Protein AF-A0A1G7BHY1-F1 (afdb_monomer)

Organism: Niabella drilacis (strain DSM 25811 / CCM 8410 / CCUG 62505 / LMG 26954 / E90) (NCBI:txid1285928)

pLDDT: mean 76.66, std 13.14, range [46.0, 93.88]

Structure (mmCIF, N/CA/C/O backbone):
data_AF-A0A1G7BHY1-F1
#
_entry.id   AF-A0A1G7BHY1-F1
#
loop_
_atom_site.group_PDB
_atom_site.id
_atom_site.type_symbol
_atom_site.label_atom_id
_atom_site.label_alt_id
_atom_site.label_comp_id
_atom_site.label_asym_id
_atom_site.label_entity_id
_atom_site.label_seq_id
_atom_site.pdbx_PDB_ins_code
_atom_site.Cartn_x
_atom_site.Cartn_y
_atom_site.Cartn_z
_atom_site.occupancy
_atom_site.B_iso_or_equiv
_atom_site.auth_seq_id
_atom_site.auth_comp_id
_atom_site.auth_asym_id
_atom_site.auth_atom_id
_atom_site.pdbx_PDB_model_num
ATOM 1 N N . MET A 1 1 ? -6.484 15.229 10.003 1.00 66.88 1 MET A N 1
ATOM 2 C CA . MET A 1 1 ? -6.303 14.132 9.027 1.00 66.88 1 MET A CA 1
ATOM 3 C C . MET A 1 1 ? -5.573 13.000 9.727 1.00 66.88 1 MET A C 1
ATOM 5 O O . MET A 1 1 ? -4.774 13.298 10.608 1.00 66.88 1 MET A O 1
ATOM 9 N N . LYS A 1 2 ? -5.904 11.736 9.430 1.00 81.38 2 LYS A N 1
ATOM 10 C CA . LYS A 1 2 ? -5.222 10.583 10.037 1.00 81.38 2 LYS A CA 1
ATOM 11 C C . LYS A 1 2 ? -4.019 10.208 9.173 1.00 81.38 2 LYS A C 1
ATOM 13 O O . LYS A 1 2 ? -4.171 10.047 7.963 1.00 81.38 2 LYS A O 1
ATOM 18 N N . ASN A 1 3 ? 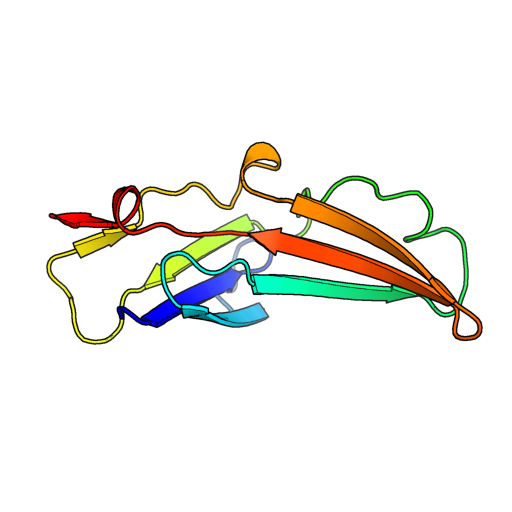-2.856 10.082 9.804 1.00 87.19 3 ASN A N 1
ATOM 19 C CA . ASN A 1 3 ? -1.678 9.503 9.169 1.00 87.19 3 ASN A CA 1
ATOM 20 C C . ASN A 1 3 ? -1.832 7.984 9.150 1.00 87.19 3 ASN A C 1
ATOM 22 O O . ASN A 1 3 ? -2.375 7.399 10.086 1.00 87.19 3 ASN A O 1
ATOM 26 N N . ILE A 1 4 ? -1.353 7.354 8.089 1.00 88.25 4 ILE A N 1
ATOM 27 C CA . ILE A 1 4 ? -1.415 5.912 7.894 1.00 88.25 4 ILE A CA 1
ATOM 28 C C . ILE A 1 4 ? -0.016 5.451 7.528 1.00 88.25 4 ILE A C 1
ATOM 30 O O . ILE A 1 4 ? 0.586 5.956 6.583 1.00 88.25 4 ILE A O 1
ATOM 34 N N . ARG A 1 5 ? 0.511 4.502 8.293 1.00 88.81 5 ARG A N 1
ATOM 35 C CA . ARG A 1 5 ? 1.808 3.891 8.040 1.00 88.81 5 ARG A CA 1
ATOM 36 C C . ARG A 1 5 ? 1.605 2.536 7.377 1.00 88.81 5 ARG A C 1
ATOM 38 O O . ARG A 1 5 ? 0.915 1.680 7.921 1.00 88.81 5 ARG A O 1
ATOM 45 N N . ILE A 1 6 ? 2.214 2.352 6.216 1.00 85.50 6 ILE A N 1
ATOM 46 C CA . ILE A 1 6 ? 2.180 1.125 5.424 1.00 85.50 6 ILE A CA 1
ATOM 47 C C . ILE A 1 6 ? 3.549 0.472 5.546 1.00 85.50 6 ILE A C 1
ATOM 49 O O . ILE A 1 6 ? 4.562 1.121 5.296 1.00 85.50 6 ILE A O 1
ATOM 53 N N . LEU A 1 7 ? 3.579 -0.791 5.956 1.00 85.31 7 LEU A N 1
ATOM 54 C CA . LEU A 1 7 ? 4.782 -1.605 6.092 1.00 85.31 7 LEU A CA 1
ATOM 55 C C . LEU A 1 7 ? 4.719 -2.741 5.072 1.00 85.31 7 LEU A C 1
ATOM 57 O O . LEU A 1 7 ? 3.726 -3.469 5.020 1.00 85.31 7 LEU A O 1
ATOM 61 N N . ILE A 1 8 ? 5.777 -2.898 4.285 1.00 79.81 8 ILE A N 1
ATOM 62 C CA . ILE A 1 8 ? 5.903 -3.932 3.259 1.00 79.81 8 ILE A CA 1
ATOM 63 C C . ILE A 1 8 ? 6.956 -4.949 3.699 1.00 79.81 8 ILE A C 1
ATOM 65 O O . ILE A 1 8 ? 8.052 -4.568 4.116 1.00 79.81 8 ILE A O 1
ATOM 69 N N . PHE A 1 9 ? 6.643 -6.239 3.571 1.00 78.50 9 PHE A N 1
ATOM 70 C CA . PHE A 1 9 ? 7.525 -7.340 3.962 1.00 78.50 9 PHE A CA 1
ATOM 71 C C . PHE A 1 9 ? 7.856 -8.250 2.765 1.00 78.50 9 PHE A C 1
ATOM 73 O O . PHE A 1 9 ? 6.972 -8.616 1.984 1.00 78.50 9 PHE A O 1
ATOM 80 N N . ASP A 1 10 ? 9.132 -8.633 2.637 1.00 67.81 10 ASP A N 1
ATOM 81 C CA . ASP A 1 10 ? 9.607 -9.616 1.646 1.00 67.81 10 ASP A CA 1
ATOM 82 C C . ASP A 1 10 ? 9.265 -11.070 2.061 1.00 67.81 10 ASP A C 1
ATOM 84 O O . ASP A 1 10 ? 9.011 -11.345 3.235 1.00 67.81 10 ASP A O 1
ATOM 88 N N . THR A 1 11 ? 9.299 -11.992 1.083 1.00 64.00 11 THR A N 1
ATOM 89 C CA . THR A 1 11 ? 9.065 -13.462 1.166 1.00 64.00 11 THR A CA 1
ATOM 90 C C . THR A 1 11 ? 9.602 -14.187 2.414 1.00 64.00 11 THR A C 1
ATOM 92 O O . THR A 1 11 ? 10.546 -13.717 3.060 1.00 64.00 11 THR A O 1
ATOM 95 N N . PRO A 1 12 ? 9.015 -15.359 2.759 1.00 53.62 12 PRO A N 1
ATOM 96 C CA . PRO A 1 12 ? 8.694 -15.708 4.134 1.00 53.62 12 PRO A CA 1
ATOM 97 C C . PRO A 1 12 ? 9.952 -16.087 4.912 1.00 53.62 12 PRO A C 1
ATOM 99 O O . PRO A 1 12 ? 10.976 -16.417 4.329 1.00 53.62 12 PRO A O 1
ATOM 102 N N . TYR A 1 13 ? 9.859 -16.072 6.240 1.00 47.91 13 TYR A N 1
ATOM 103 C CA . TYR A 1 13 ? 10.874 -16.476 7.234 1.00 47.91 13 TYR A CA 1
ATOM 104 C C . TYR A 1 13 ? 11.725 -15.383 7.878 1.00 47.91 13 TYR A C 1
ATOM 106 O O . TYR A 1 13 ? 12.406 -15.693 8.853 1.00 47.91 13 TYR A O 1
ATOM 114 N N . SER A 1 14 ? 11.672 -14.120 7.445 1.00 56.91 14 SER A N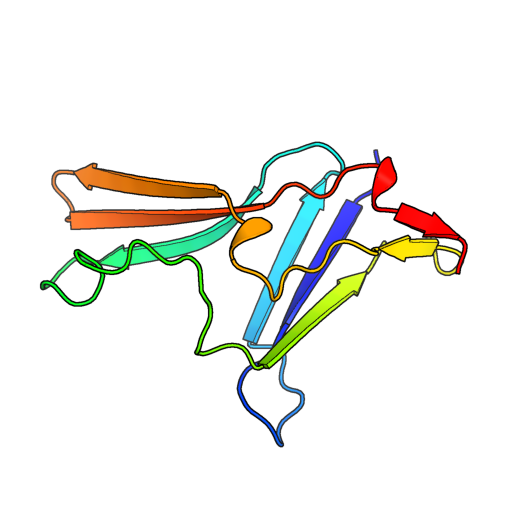 1
ATOM 115 C CA . SER A 1 14 ? 12.449 -13.079 8.142 1.00 56.91 14 SER A CA 1
ATOM 116 C C . SER A 1 14 ? 11.619 -12.099 8.970 1.00 56.91 14 SER A C 1
ATOM 118 O O . SER A 1 14 ? 12.153 -11.544 9.929 1.00 56.91 14 SER A O 1
ATOM 120 N N . GLY A 1 15 ? 10.345 -11.867 8.617 1.00 61.31 15 GLY A N 1
ATOM 121 C CA . GLY A 1 15 ? 9.544 -10.793 9.222 1.00 61.31 15 GLY A CA 1
ATOM 122 C C . GLY A 1 15 ? 10.199 -9.412 9.085 1.00 61.31 15 GLY A C 1
ATOM 123 O O . GLY A 1 15 ? 9.872 -8.497 9.837 1.00 61.31 15 GLY A O 1
ATOM 124 N N . LYS A 1 16 ? 11.170 -9.267 8.171 1.00 69.12 16 LYS A N 1
ATOM 125 C CA . LYS A 1 16 ? 11.916 -8.028 7.983 1.00 69.12 16 LYS A CA 1
ATOM 126 C C . LYS A 1 16 ? 11.090 -7.078 7.137 1.00 69.12 16 LYS A C 1
ATOM 128 O O . LYS A 1 16 ? 10.709 -7.407 6.015 1.00 69.12 16 LYS A O 1
ATOM 133 N N . GLU A 1 17 ? 10.841 -5.903 7.700 1.00 78.19 17 GLU A N 1
ATOM 134 C CA . GLU A 1 17 ? 10.352 -4.746 6.962 1.00 78.19 17 GLU A CA 1
ATOM 135 C C . GLU A 1 17 ? 11.337 -4.460 5.823 1.00 78.19 17 GLU A C 1
ATOM 137 O O . GLU A 1 17 ? 12.528 -4.241 6.062 1.00 78.19 17 GLU A O 1
ATOM 142 N N . ARG A 1 18 ? 10.844 -4.516 4.587 1.00 76.06 18 ARG A N 1
ATOM 143 C CA . ARG A 1 18 ? 11.592 -4.115 3.396 1.00 76.06 18 ARG A CA 1
ATOM 144 C C . ARG A 1 18 ? 11.542 -2.599 3.260 1.00 76.06 18 ARG A C 1
ATOM 146 O O . ARG A 1 18 ? 12.573 -1.946 3.132 1.00 76.06 18 ARG A O 1
ATOM 153 N N . GLU A 1 19 ? 10.326 -2.063 3.289 1.00 80.38 19 GLU A N 1
ATOM 154 C CA . GLU A 1 19 ? 10.014 -0.663 3.027 1.00 80.38 19 GLU A CA 1
ATOM 155 C C . GLU A 1 19 ? 8.850 -0.220 3.927 1.00 80.38 19 GLU A C 1
ATOM 157 O O . GLU A 1 19 ? 7.954 -1.011 4.244 1.00 80.38 19 GLU A O 1
ATOM 162 N N . SER A 1 20 ? 8.840 1.055 4.321 1.00 83.69 20 SER A N 1
ATOM 163 C CA . SER A 1 20 ? 7.677 1.669 4.954 1.00 83.69 20 SER A CA 1
ATOM 164 C C . SER A 1 20 ? 7.384 3.066 4.431 1.00 83.69 20 SER A C 1
ATOM 166 O O . SER A 1 20 ? 8.280 3.831 4.079 1.00 83.69 20 SER A O 1
ATOM 168 N N . TYR A 1 21 ? 6.094 3.387 4.398 1.00 85.00 21 TYR A N 1
ATOM 169 C CA . TYR A 1 21 ? 5.556 4.622 3.840 1.00 85.00 21 TYR A CA 1
ATOM 170 C C . TYR A 1 21 ? 4.573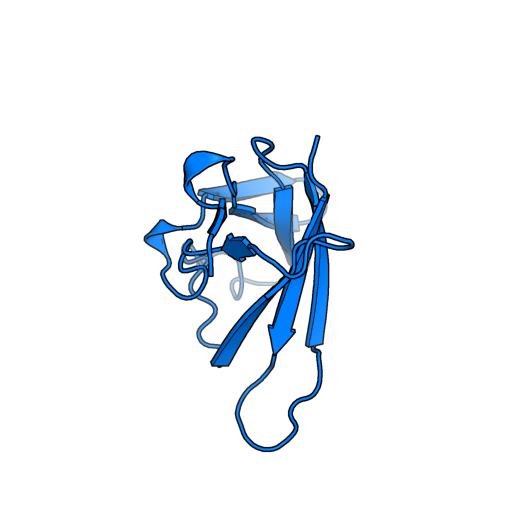 5.239 4.820 1.00 85.00 21 TYR A C 1
ATOM 172 O O . TYR A 1 21 ? 3.799 4.526 5.458 1.00 85.00 21 TYR A O 1
ATOM 180 N N . THR A 1 22 ? 4.578 6.564 4.919 1.00 87.00 22 THR A N 1
ATOM 181 C CA . THR A 1 22 ? 3.557 7.310 5.657 1.00 87.00 22 THR A CA 1
ATOM 182 C C . THR A 1 22 ? 2.737 8.097 4.657 1.00 87.00 22 THR A C 1
ATOM 184 O O . THR A 1 22 ? 3.290 8.882 3.889 1.00 87.00 22 THR A O 1
ATOM 187 N N . ILE A 1 23 ? 1.428 7.878 4.673 1.00 87.75 23 ILE A N 1
ATOM 188 C CA . ILE A 1 23 ? 0.476 8.531 3.781 1.00 87.75 23 ILE A CA 1
ATOM 189 C C . ILE A 1 23 ? -0.619 9.201 4.607 1.00 87.75 23 ILE A C 1
ATOM 191 O O . ILE A 1 23 ? -0.915 8.785 5.729 1.00 87.75 23 ILE A O 1
ATOM 195 N N . GLU A 1 24 ? -1.242 10.231 4.052 1.00 88.25 24 GLU A N 1
ATOM 196 C CA . GLU A 1 24 ? -2.421 10.844 4.653 1.00 88.25 24 GLU A CA 1
ATOM 197 C C . GLU A 1 24 ? -3.690 10.185 4.114 1.00 88.25 24 GLU A C 1
ATOM 199 O O . GLU A 1 24 ? -3.814 9.936 2.913 1.00 88.25 24 GLU A O 1
ATOM 204 N N . ALA A 1 25 ? -4.667 9.940 4.989 1.00 85.75 25 ALA A N 1
ATOM 205 C CA . ALA A 1 25 ? -5.961 9.428 4.557 1.00 85.75 25 ALA A CA 1
ATOM 206 C C . ALA A 1 25 ? -6.599 10.341 3.491 1.00 85.75 25 ALA A C 1
ATOM 208 O O . ALA A 1 25 ? -6.629 11.567 3.643 1.00 85.75 25 ALA A O 1
ATOM 209 N N . ASN A 1 26 ? -7.202 9.726 2.471 1.00 88.75 26 ASN A N 1
ATOM 210 C CA . ASN A 1 26 ? -7.843 10.357 1.308 1.00 88.75 26 ASN A CA 1
ATOM 211 C C . ASN A 1 26 ? -6.889 11.063 0.330 1.00 88.75 26 ASN A C 1
ATOM 213 O O . ASN A 1 26 ? -7.365 11.765 -0.559 1.00 88.75 26 ASN A O 1
ATOM 217 N N . HIS A 1 27 ? -5.577 10.857 0.455 1.00 86.56 27 HIS A N 1
ATOM 218 C CA . HIS A 1 27 ? -4.604 11.304 -0.536 1.00 86.56 27 HIS A CA 1
ATOM 219 C C . HIS A 1 27 ? -3.993 10.108 -1.258 1.00 86.56 27 HIS A C 1
ATOM 221 O O . HIS A 1 27 ? -3.709 9.074 -0.652 1.00 86.56 27 HIS A O 1
ATOM 227 N N . GLU A 1 28 ? -3.794 10.264 -2.565 1.00 83.81 28 GLU A N 1
ATOM 228 C CA . GLU A 1 28 ? -3.021 9.308 -3.345 1.00 83.81 28 GLU A CA 1
ATOM 229 C C . GLU A 1 28 ? -1.538 9.483 -3.005 1.00 83.81 28 GLU A C 1
ATOM 231 O O . GLU A 1 28 ? -1.018 10.601 -2.991 1.00 83.81 28 GLU A O 1
ATOM 236 N N . ALA A 1 29 ? -0.853 8.377 -2.729 1.00 83.12 29 ALA A N 1
ATOM 237 C CA . ALA A 1 29 ? 0.565 8.382 -2.411 1.00 83.12 29 ALA A CA 1
ATOM 238 C C . ALA A 1 29 ? 1.312 7.346 -3.245 1.00 83.12 29 ALA A C 1
ATOM 240 O O . ALA A 1 29 ? 0.811 6.248 -3.490 1.00 83.12 29 ALA A O 1
ATOM 241 N N . ILE A 1 30 ? 2.533 7.693 -3.653 1.00 80.75 30 ILE A N 1
ATOM 242 C CA . ILE A 1 30 ? 3.451 6.770 -4.321 1.00 80.75 30 ILE A CA 1
ATOM 243 C C . ILE A 1 30 ? 4.037 5.840 -3.263 1.00 80.75 30 ILE A C 1
ATOM 245 O O . ILE A 1 30 ? 4.754 6.291 -2.370 1.00 80.75 30 ILE A O 1
ATOM 249 N N . ILE A 1 31 ? 3.728 4.549 -3.370 1.00 74.94 31 ILE A N 1
ATOM 250 C CA . ILE A 1 31 ? 4.237 3.521 -2.453 1.00 74.94 31 ILE A CA 1
ATOM 251 C C . ILE A 1 31 ? 5.324 2.699 -3.141 1.00 74.94 31 ILE A C 1
ATOM 253 O O . ILE A 1 31 ? 6.237 2.238 -2.483 1.00 74.94 31 ILE A O 1
ATOM 257 N N . VAL A 1 32 ? 5.311 2.559 -4.468 1.00 72.88 32 VAL A N 1
ATOM 258 C CA . VAL A 1 32 ? 6.456 1.992 -5.196 1.00 72.88 32 VAL A CA 1
ATOM 259 C C . VAL A 1 32 ? 6.846 2.931 -6.325 1.00 72.88 32 VAL A C 1
ATOM 261 O O . VAL A 1 32 ? 6.010 3.301 -7.147 1.00 72.88 32 VAL A O 1
ATOM 264 N N . ASN A 1 33 ? 8.125 3.303 -6.359 1.00 71.38 33 ASN A N 1
ATOM 265 C CA . ASN A 1 33 ? 8.729 4.069 -7.441 1.00 71.38 33 ASN A CA 1
ATOM 266 C C . ASN A 1 33 ? 9.951 3.312 -7.965 1.00 71.38 33 ASN A C 1
ATOM 268 O O . ASN A 1 33 ? 10.916 3.082 -7.233 1.00 71.38 33 ASN A O 1
ATOM 272 N N . LEU A 1 34 ? 9.892 2.907 -9.229 1.00 66.62 34 LEU A N 1
ATOM 273 C CA . LEU A 1 34 ? 10.966 2.209 -9.914 1.00 66.62 34 LEU A CA 1
ATOM 274 C C . LEU A 1 34 ? 11.408 3.046 -11.114 1.00 66.62 34 LEU A C 1
ATOM 276 O O . LEU A 1 34 ? 10.741 3.071 -12.147 1.00 66.62 34 LEU A O 1
ATOM 280 N N . THR A 1 35 ? 12.574 3.677 -11.001 1.00 62.47 35 THR A N 1
ATOM 281 C CA . THR A 1 35 ? 13.254 4.291 -12.147 1.00 62.47 35 THR A CA 1
ATOM 282 C C . THR A 1 35 ? 14.169 3.258 -12.797 1.00 62.47 35 THR A C 1
ATOM 284 O O . THR A 1 35 ? 15.178 2.846 -12.218 1.00 62.47 35 THR A O 1
ATOM 287 N N . SER A 1 36 ? 13.861 2.853 -14.029 1.00 60.09 36 SER A N 1
ATOM 288 C CA . SER A 1 36 ? 14.763 2.023 -14.829 1.00 60.09 36 SER A CA 1
ATO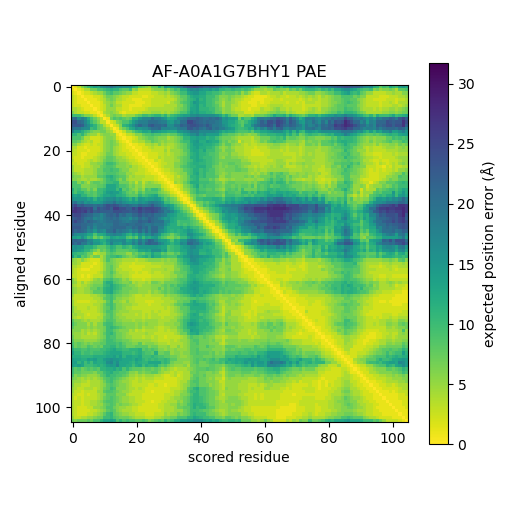M 289 C C . SER A 1 36 ? 15.577 2.880 -15.789 1.00 60.09 36 SER A C 1
ATOM 291 O O . SER A 1 36 ? 15.031 3.528 -16.682 1.00 60.09 36 SER A O 1
ATOM 293 N N . ARG A 1 37 ? 16.904 2.852 -15.617 1.00 58.09 37 ARG A N 1
ATOM 294 C CA . ARG A 1 37 ? 17.869 3.547 -16.489 1.00 58.09 37 ARG A CA 1
ATOM 295 C C . ARG A 1 37 ? 18.415 2.667 -17.619 1.00 58.09 37 ARG A C 1
ATOM 297 O O . ARG A 1 37 ? 19.021 3.179 -18.552 1.00 58.09 37 ARG A O 1
ATOM 304 N N . SER A 1 38 ? 18.231 1.348 -17.540 1.00 46.00 38 SER A N 1
ATOM 305 C CA . SER A 1 38 ? 18.842 0.386 -18.461 1.00 46.00 38 SER A CA 1
ATOM 306 C C . SER A 1 38 ? 17.986 -0.875 -18.638 1.00 46.00 38 SER A C 1
ATOM 308 O O . SER A 1 38 ? 17.998 -1.787 -17.815 1.00 46.00 38 SER A O 1
ATOM 310 N N . GLY A 1 39 ? 17.291 -0.954 -19.776 1.00 47.34 39 GLY A N 1
ATOM 311 C CA . GLY A 1 39 ? 16.743 -2.200 -20.322 1.00 47.34 39 GLY A CA 1
ATOM 312 C C . GLY A 1 39 ? 15.269 -2.519 -20.002 1.00 47.34 39 GLY A C 1
ATOM 313 O O . GLY A 1 39 ? 14.658 -1.927 -19.116 1.00 47.34 39 GLY A O 1
ATOM 314 N N . PRO A 1 40 ? 14.679 -3.485 -20.736 1.00 48.38 40 PRO A N 1
ATOM 315 C CA . PRO A 1 40 ? 13.232 -3.726 -20.815 1.00 48.38 40 PRO A CA 1
ATOM 316 C C . PRO A 1 40 ? 12.588 -4.304 -19.545 1.00 48.38 40 PRO A C 1
ATOM 318 O O . PRO A 1 40 ? 11.377 -4.500 -19.528 1.00 48.38 40 PRO A O 1
ATOM 321 N N . MET A 1 41 ? 13.355 -4.559 -18.479 1.00 50.06 41 MET A N 1
ATOM 322 C CA . MET A 1 41 ? 12.889 -5.318 -17.311 1.00 50.06 41 MET A CA 1
ATOM 323 C C . MET A 1 41 ? 11.740 -4.642 -16.543 1.00 50.06 41 MET A C 1
ATOM 325 O O . MET A 1 41 ? 10.936 -5.336 -15.932 1.00 50.06 41 MET A O 1
ATOM 329 N N . TYR A 1 42 ? 11.646 -3.310 -16.608 1.00 50.25 42 TYR A N 1
ATOM 330 C CA . TYR A 1 42 ? 10.538 -2.525 -16.039 1.00 50.25 42 TYR A CA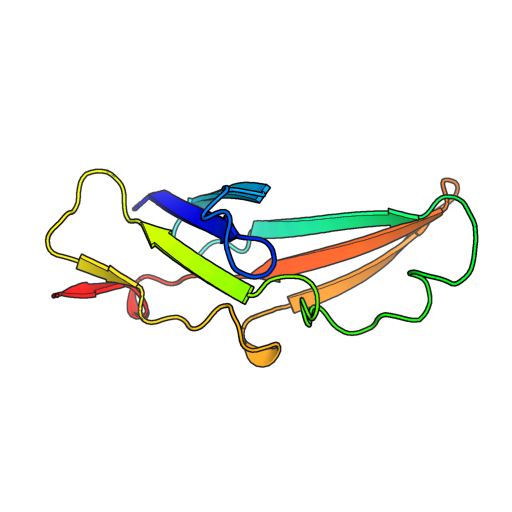 1
ATOM 331 C C . TYR A 1 42 ? 9.698 -1.822 -17.117 1.00 50.25 42 TYR A C 1
ATOM 333 O O . TYR A 1 42 ? 8.662 -1.232 -16.829 1.00 50.25 42 TYR A O 1
ATOM 341 N N . ALA A 1 43 ? 10.119 -1.895 -18.384 1.00 47.41 43 ALA A N 1
ATOM 342 C CA . ALA A 1 43 ? 9.384 -1.312 -19.501 1.00 47.41 43 ALA A CA 1
ATOM 343 C C . ALA A 1 43 ? 8.111 -2.109 -19.833 1.00 47.41 43 ALA A C 1
ATOM 345 O O . ALA A 1 43 ? 7.191 -1.542 -20.423 1.00 47.41 43 ALA A O 1
ATOM 346 N N . SER A 1 44 ? 8.059 -3.391 -19.463 1.00 50.91 44 SER A N 1
ATOM 347 C CA . SER A 1 44 ? 6.932 -4.298 -19.704 1.00 50.91 44 SER A CA 1
ATOM 348 C C . SER A 1 44 ? 6.062 -4.583 -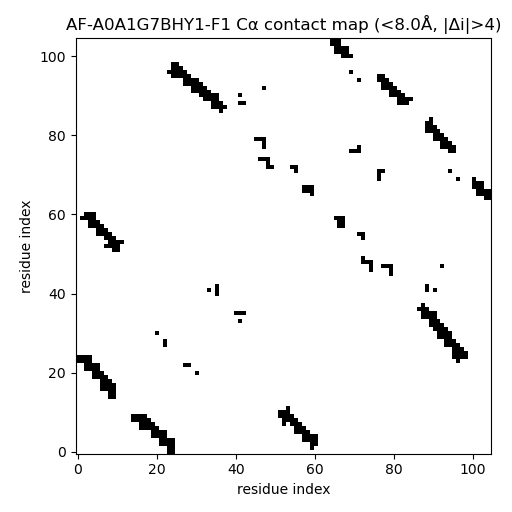18.473 1.00 50.91 44 SER A C 1
ATOM 350 O O . SER A 1 44 ? 5.040 -5.247 -18.619 1.00 50.91 44 SER A O 1
ATOM 352 N N . SER A 1 45 ? 6.428 -4.120 -17.269 1.00 55.53 45 SER A N 1
ATOM 353 C CA . SER A 1 45 ? 5.619 -4.374 -16.071 1.00 55.53 45 SER A CA 1
ATOM 354 C C . SER A 1 45 ? 4.514 -3.325 -15.945 1.00 55.53 45 SER A C 1
ATOM 356 O O . SER A 1 45 ? 4.727 -2.262 -15.372 1.00 55.53 45 SER A O 1
ATOM 358 N N . GLU A 1 46 ? 3.332 -3.626 -16.478 1.00 56.50 46 GLU A N 1
ATOM 359 C CA . GLU A 1 46 ? 2.096 -2.855 -16.226 1.00 56.50 46 GLU A CA 1
ATOM 360 C C . GLU A 1 46 ? 1.508 -3.139 -14.838 1.00 56.50 46 GLU A C 1
ATOM 362 O O . GLU A 1 46 ? 0.604 -2.460 -14.362 1.00 56.50 46 GLU A O 1
ATOM 367 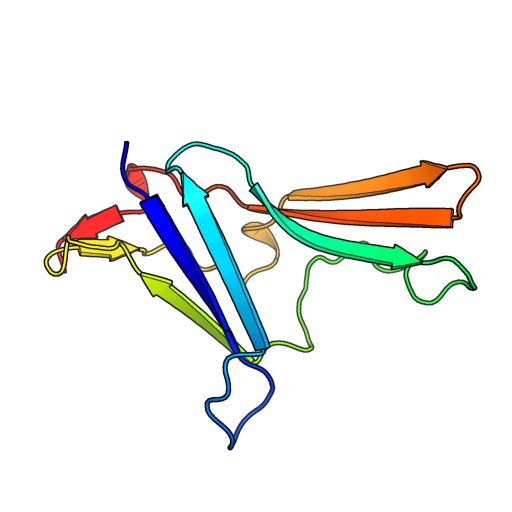N N . ASN A 1 47 ? 2.041 -4.160 -14.175 1.00 59.62 47 ASN A N 1
ATOM 368 C CA . ASN A 1 47 ? 1.506 -4.649 -12.931 1.00 59.62 47 ASN A CA 1
ATOM 369 C C . ASN A 1 47 ? 2.260 -4.045 -11.753 1.00 59.62 47 ASN A C 1
ATOM 371 O O . ASN A 1 47 ? 3.399 -4.411 -11.470 1.00 59.62 47 ASN A O 1
ATOM 375 N N . CYS A 1 48 ? 1.525 -3.257 -10.972 1.00 67.00 48 CYS A N 1
ATOM 376 C CA . CYS A 1 48 ? 1.802 -3.031 -9.558 1.00 67.00 48 CYS A CA 1
ATOM 377 C C . CYS A 1 48 ? 1.689 -4.316 -8.726 1.00 67.00 48 CYS A C 1
ATOM 379 O O . CYS A 1 48 ? 1.750 -4.245 -7.509 1.00 67.00 48 CYS A O 1
ATOM 381 N N . VAL A 1 49 ? 1.518 -5.489 -9.359 1.00 57.19 49 VAL A N 1
ATOM 382 C CA . VAL A 1 49 ? 1.521 -6.794 -8.701 1.00 57.19 49 VAL A CA 1
ATOM 383 C C . VAL A 1 49 ? 2.923 -7.081 -8.198 1.00 57.19 49 VAL A C 1
ATOM 385 O O . VAL A 1 49 ? 3.826 -7.538 -8.907 1.00 57.19 49 VAL A O 1
ATOM 388 N N . LEU A 1 50 ? 3.038 -6.835 -6.908 1.00 59.50 50 LEU A N 1
ATOM 389 C CA . LEU A 1 50 ? 4.148 -7.102 -6.028 1.00 59.50 50 LEU A CA 1
ATOM 390 C C . LEU A 1 50 ? 4.301 -8.613 -5.828 1.00 59.50 50 LEU A C 1
ATOM 392 O O . LEU A 1 50 ? 4.319 -9.080 -4.704 1.00 59.50 50 LEU A O 1
ATOM 396 N N . SER A 1 51 ? 4.479 -9.401 -6.893 1.00 55.47 51 SER A N 1
ATOM 397 C CA . SER A 1 51 ? 4.846 -10.832 -6.789 1.00 55.47 51 SER A CA 1
ATOM 398 C C . SER A 1 51 ? 6.128 -11.079 -5.967 1.00 55.47 51 SER A C 1
ATOM 400 O O . SER A 1 51 ? 6.505 -12.219 -5.717 1.00 55.47 51 SER A O 1
ATOM 402 N N . LYS A 1 52 ? 6.806 -9.999 -5.558 1.00 57.03 52 LYS A N 1
ATOM 403 C CA . LYS A 1 52 ? 7.960 -9.959 -4.663 1.00 57.03 52 LYS A CA 1
ATOM 404 C C . LYS A 1 52 ? 7.605 -9.719 -3.184 1.00 57.03 52 LYS A C 1
ATOM 406 O O . LYS A 1 52 ? 8.471 -9.957 -2.351 1.00 57.03 52 LYS A O 1
ATOM 411 N N . TYR A 1 53 ? 6.406 -9.229 -2.855 1.00 66.81 53 TYR A N 1
ATOM 412 C CA . TYR A 1 53 ? 5.977 -8.923 -1.483 1.00 66.81 53 TYR A CA 1
ATOM 413 C C . TYR A 1 53 ? 4.960 -9.964 -1.021 1.00 66.81 53 TYR A C 1
ATOM 415 O O . TYR A 1 53 ? 4.056 -10.327 -1.767 1.00 66.81 53 TYR A O 1
ATOM 423 N N . ASP A 1 54 ? 5.115 -10.439 0.210 1.00 67.44 54 ASP A N 1
ATOM 424 C CA . ASP A 1 54 ? 4.310 -11.544 0.750 1.00 67.44 54 ASP A CA 1
ATOM 425 C C . ASP A 1 54 ? 3.180 -11.025 1.651 1.00 67.44 54 ASP A C 1
ATOM 427 O O . ASP A 1 54 ? 2.093 -11.593 1.719 1.00 67.44 54 ASP A O 1
ATOM 431 N N . SER A 1 55 ? 3.416 -9.899 2.337 1.00 75.50 55 SER A N 1
ATOM 432 C CA . SER A 1 55 ? 2.406 -9.260 3.180 1.00 75.50 55 SER A CA 1
ATOM 433 C C . SER A 1 55 ? 2.589 -7.747 3.277 1.00 75.50 55 SER A C 1
ATOM 435 O O . SER A 1 55 ? 3.695 -7.212 3.149 1.00 75.50 55 SER A O 1
ATOM 437 N N . VAL A 1 56 ? 1.473 -7.062 3.528 1.00 80.25 56 VAL A N 1
ATOM 438 C CA . VAL A 1 56 ? 1.413 -5.628 3.811 1.00 80.25 56 VAL A CA 1
ATOM 439 C C . VAL A 1 56 ? 0.718 -5.444 5.155 1.00 80.25 56 VAL A C 1
ATOM 441 O O . VAL A 1 56 ? -0.361 -5.991 5.376 1.00 80.25 56 VAL A O 1
ATOM 444 N N . SER A 1 57 ? 1.327 -4.674 6.056 1.00 85.06 57 SER A N 1
ATOM 445 C CA . SER A 1 57 ? 0.701 -4.257 7.313 1.00 85.06 57 SER A CA 1
ATOM 446 C C . SER A 1 57 ? 0.384 -2.770 7.262 1.00 85.06 57 SER A C 1
ATOM 448 O O . SER A 1 57 ? 1.190 -1.974 6.784 1.00 85.06 57 SER A O 1
ATOM 450 N N . ILE A 1 58 ? -0.794 -2.390 7.749 1.00 87.06 58 ILE A N 1
ATOM 451 C CA . ILE A 1 58 ? -1.270 -1.008 7.729 1.00 87.06 58 ILE A CA 1
ATOM 452 C C . ILE A 1 58 ? -1.620 -0.593 9.155 1.00 87.06 58 ILE A C 1
ATOM 454 O O . ILE A 1 58 ? -2.416 -1.244 9.829 1.00 87.06 58 ILE A O 1
ATOM 458 N N . ILE A 1 59 ? -1.019 0.503 9.608 1.00 87.94 59 ILE A N 1
ATOM 459 C CA . ILE A 1 59 ? -1.104 1.006 10.979 1.00 87.94 59 ILE A CA 1
ATOM 460 C C . ILE A 1 59 ? -1.620 2.444 10.941 1.00 87.94 59 ILE A C 1
ATOM 462 O O . ILE A 1 59 ? -1.167 3.242 10.123 1.00 87.94 59 ILE A O 1
ATOM 466 N N . VAL A 1 60 ? -2.523 2.799 11.854 1.00 88.50 60 VAL A N 1
ATOM 467 C CA . VAL A 1 60 ? -2.940 4.189 12.096 1.00 88.50 60 VAL A CA 1
ATOM 468 C C . VAL A 1 60 ? -2.255 4.664 13.384 1.00 88.50 60 VAL A C 1
ATOM 470 O O . VAL A 1 60 ? -2.663 4.256 14.469 1.00 88.50 60 VAL A O 1
ATOM 473 N N . PRO A 1 61 ? -1.174 5.464 13.314 1.00 87.56 61 PRO A N 1
ATOM 474 C CA . PRO A 1 61 ? -0.427 5.847 14.507 1.00 87.56 61 PRO A CA 1
ATOM 475 C C . PRO A 1 61 ? -1.290 6.644 15.490 1.00 87.56 61 PRO A C 1
ATOM 477 O O . PRO A 1 61 ? -1.920 7.630 15.109 1.00 87.56 61 PRO A O 1
ATOM 480 N N . GLY A 1 62 ? -1.267 6.239 16.761 1.00 87.25 62 GLY A N 1
ATOM 481 C CA . GLY A 1 62 ? -2.003 6.907 17.838 1.00 87.25 62 GLY A CA 1
ATOM 482 C C . GLY A 1 62 ? -3.491 6.556 17.916 1.00 87.25 62 GLY A C 1
ATOM 483 O O . GLY A 1 62 ? -4.204 7.200 18.680 1.00 87.25 62 GLY A O 1
ATOM 484 N N . ASP A 1 63 ? -3.957 5.567 17.150 1.00 87.25 63 ASP A N 1
ATOM 485 C CA . ASP A 1 63 ? -5.343 5.097 17.173 1.00 87.25 63 ASP A CA 1
ATOM 486 C C . ASP A 1 63 ? -5.373 3.561 17.117 1.00 87.25 63 ASP A C 1
ATOM 488 O O . ASP A 1 63 ? -5.458 2.943 16.054 1.00 87.25 63 ASP A O 1
ATOM 492 N N . ASP A 1 64 ? -5.240 2.939 18.291 1.00 87.31 64 ASP A N 1
ATOM 493 C CA . ASP A 1 64 ? -5.195 1.482 18.434 1.00 87.31 64 ASP A CA 1
ATOM 494 C C . ASP A 1 64 ? -6.587 0.829 18.373 1.00 87.31 64 ASP A C 1
ATOM 496 O O . ASP A 1 64 ? -6.670 -0.400 18.336 1.00 87.31 64 ASP A O 1
ATOM 500 N N . ASP A 1 65 ? -7.670 1.608 18.313 1.00 91.62 65 ASP A N 1
ATOM 501 C CA . ASP A 1 65 ? -9.054 1.111 18.265 1.00 91.62 65 ASP A CA 1
ATOM 502 C C . ASP A 1 65 ? -9.569 0.917 16.830 1.00 91.62 65 ASP A C 1
ATOM 504 O O . ASP A 1 65 ? -10.678 0.420 16.614 1.00 91.62 65 ASP A O 1
ATOM 508 N N . VAL A 1 66 ? -8.759 1.272 15.829 1.00 91.00 66 VAL A N 1
ATOM 509 C CA . VAL A 1 66 ? -9.107 1.144 14.411 1.00 91.00 66 VAL A CA 1
ATOM 510 C C . VAL A 1 66 ? -8.192 0.181 13.663 1.00 91.00 66 VAL A C 1
ATOM 512 O O . VAL A 1 66 ? -7.053 -0.088 14.044 1.00 91.00 66 VAL A O 1
ATOM 515 N N . ARG A 1 67 ? -8.693 -0.337 12.545 1.00 91.25 67 ARG A N 1
ATOM 516 C CA . ARG A 1 67 ? -7.938 -1.113 11.561 1.00 91.25 67 ARG A CA 1
ATOM 517 C C . ARG A 1 67 ? -8.249 -0.622 10.156 1.00 91.25 67 ARG A C 1
ATOM 519 O O . ARG A 1 67 ? -9.327 -0.088 9.903 1.00 91.25 67 ARG A O 1
ATOM 526 N N . VAL A 1 68 ? -7.316 -0.842 9.236 1.00 90.81 68 VAL A N 1
ATOM 527 C CA . VAL A 1 68 ? -7.528 -0.561 7.814 1.00 90.81 68 VAL A CA 1
ATOM 528 C C . VAL A 1 68 ? -7.920 -1.851 7.100 1.00 90.81 68 VAL A C 1
ATOM 530 O O . VAL A 1 68 ? -7.195 -2.838 7.186 1.00 90.81 68 VAL A O 1
ATOM 533 N N . VAL A 1 69 ? -9.067 -1.855 6.417 1.00 91.31 69 VAL A N 1
ATOM 534 C CA . VAL A 1 69 ? -9.589 -3.031 5.685 1.00 91.31 69 VAL A CA 1
ATOM 535 C C . VAL A 1 69 ? -9.196 -3.067 4.210 1.00 91.31 69 VAL A C 1
ATOM 537 O O . VAL A 1 69 ? -9.481 -4.047 3.526 1.00 91.31 69 VAL A O 1
ATOM 540 N N . LYS A 1 70 ? -8.539 -2.017 3.711 1.00 88.69 70 LYS A N 1
ATOM 541 C CA . LYS A 1 70 ? -8.033 -1.962 2.340 1.00 88.69 70 LYS A CA 1
ATOM 542 C C . LYS A 1 70 ? -6.988 -3.058 2.119 1.00 88.69 70 LYS A C 1
ATOM 544 O O . LYS A 1 70 ? -5.944 -3.060 2.768 1.00 88.69 70 LYS A O 1
ATOM 549 N N . ASP A 1 71 ? -7.251 -3.951 1.170 1.00 85.75 71 ASP A N 1
ATOM 550 C CA . ASP A 1 71 ? -6.312 -5.002 0.785 1.00 85.75 71 ASP A CA 1
ATOM 551 C C . ASP A 1 71 ? -5.298 -4.482 -0.243 1.00 85.75 71 ASP A C 1
ATOM 553 O O . ASP A 1 71 ? -5.585 -4.407 -1.436 1.00 85.75 71 ASP A O 1
ATOM 557 N N . LEU A 1 72 ? -4.101 -4.123 0.218 1.00 82.25 72 LEU A N 1
ATOM 558 C CA . LEU A 1 72 ? -3.004 -3.671 -0.644 1.00 82.25 72 LEU A CA 1
ATOM 559 C C . LEU A 1 72 ? -2.211 -4.820 -1.293 1.00 82.25 72 LEU A C 1
ATOM 561 O O . LEU A 1 72 ? -1.256 -4.552 -2.022 1.00 82.25 72 LEU A O 1
ATOM 565 N N . THR A 1 73 ? -2.585 -6.083 -1.061 1.00 77.00 73 THR A N 1
ATOM 566 C CA . THR A 1 73 ? -1.973 -7.238 -1.744 1.00 77.00 73 THR A CA 1
ATOM 567 C C . THR A 1 73 ? -2.605 -7.512 -3.114 1.00 77.00 73 THR A C 1
ATOM 569 O O . THR A 1 73 ? -1.966 -8.113 -3.977 1.00 77.00 73 THR A O 1
ATOM 572 N N . SER A 1 74 ? -3.819 -7.006 -3.356 1.00 78.31 74 SER A N 1
ATOM 573 C CA . SER A 1 74 ? -4.484 -7.049 -4.663 1.00 78.31 74 SER A CA 1
ATOM 574 C C . SER A 1 74 ? -4.012 -5.919 -5.583 1.00 78.31 74 SER A C 1
ATOM 576 O O . SER A 1 74 ? -3.938 -4.766 -5.157 1.00 78.31 74 SER A O 1
ATOM 578 N N . SER A 1 75 ? -3.772 -6.215 -6.868 1.00 74.12 75 SER A N 1
ATOM 579 C CA . SER A 1 75 ? -3.458 -5.206 -7.898 1.00 74.12 75 SER A CA 1
ATOM 580 C C . SER A 1 75 ? -4.527 -4.138 -8.058 1.00 74.12 75 SER A C 1
ATOM 582 O O . SER A 1 75 ? -4.200 -3.012 -8.416 1.00 74.12 75 SER A O 1
ATOM 584 N N . ASP A 1 76 ? -5.783 -4.472 -7.771 1.00 79.88 76 ASP A N 1
ATOM 585 C CA . ASP A 1 76 ? -6.920 -3.564 -7.953 1.00 79.88 76 ASP A CA 1
ATOM 586 C C . ASP A 1 76 ? -6.899 -2.399 -6.952 1.00 79.88 76 ASP A C 1
ATOM 588 O O . ASP A 1 76 ? -7.591 -1.396 -7.123 1.00 79.88 76 ASP A O 1
ATOM 592 N N . SER A 1 77 ? -6.086 -2.510 -5.899 1.00 81.69 77 SER A N 1
ATOM 593 C CA . SER A 1 77 ? -5.866 -1.437 -4.930 1.00 81.69 77 SER A CA 1
ATOM 594 C C . SER A 1 77 ? -4.848 -0.390 -5.386 1.00 81.69 77 SER A C 1
ATOM 596 O O . SER A 1 77 ? -4.610 0.567 -4.645 1.00 81.69 77 SER A O 1
ATOM 598 N N . TRP A 1 78 ? -4.267 -0.552 -6.577 1.00 83.06 78 TRP A N 1
ATOM 599 C CA . TRP A 1 78 ? -3.151 0.249 -7.062 1.00 83.06 78 TRP A CA 1
ATOM 600 C C . TRP A 1 78 ? -3.483 1.001 -8.351 1.00 83.06 78 TRP A C 1
ATOM 602 O O . TRP A 1 78 ? -3.971 0.433 -9.325 1.00 83.06 78 TRP A O 1
ATOM 612 N N . THR A 1 79 ? -3.120 2.279 -8.387 1.00 84.69 79 THR A N 1
ATOM 613 C CA . THR A 1 79 ? -3.044 3.079 -9.607 1.00 84.69 79 THR A CA 1
ATOM 614 C C . THR A 1 79 ? -1.636 2.958 -10.183 1.00 84.69 79 THR A C 1
ATOM 616 O O . THR A 1 79 ? -0.662 3.402 -9.571 1.00 84.69 79 THR A O 1
ATOM 619 N N . PHE A 1 80 ? -1.524 2.392 -11.381 1.00 82.12 80 PHE A N 1
ATOM 620 C CA . PHE A 1 80 ? -0.274 2.347 -12.135 1.00 82.12 80 PHE A CA 1
ATOM 621 C C . PHE A 1 80 ? -0.104 3.605 -12.991 1.00 82.12 80 PHE A C 1
ATOM 623 O O . PHE A 1 80 ? -1.040 4.059 -13.652 1.00 82.12 80 PHE A O 1
ATOM 630 N N . SER A 1 81 ? 1.115 4.133 -13.056 1.00 81.94 81 SER A N 1
ATOM 631 C CA . SER A 1 81 ? 1.495 5.048 -14.128 1.00 81.94 81 SER A CA 1
ATOM 632 C C . SER A 1 81 ? 2.930 4.841 -14.575 1.00 81.94 81 SER A C 1
ATOM 634 O O . SER A 1 81 ? 3.800 4.454 -13.795 1.00 81.94 81 SER A O 1
ATOM 636 N N . LYS A 1 82 ? 3.165 5.133 -15.852 1.00 80.25 82 LYS A N 1
ATOM 637 C CA . LYS A 1 82 ? 4.462 5.010 -16.502 1.00 80.25 82 LYS A CA 1
ATOM 638 C C . LYS A 1 82 ? 4.770 6.296 -17.244 1.00 80.25 82 LYS A C 1
ATOM 640 O O . LYS A 1 82 ? 3.986 6.714 -18.095 1.00 80.25 82 LYS A O 1
ATOM 645 N N . ASN A 1 83 ? 5.921 6.887 -16.959 1.00 79.19 83 ASN A N 1
ATOM 646 C CA . ASN A 1 83 ? 6.395 8.084 -17.636 1.00 79.19 83 ASN A CA 1
ATOM 647 C C . ASN A 1 83 ? 7.774 7.833 -18.252 1.00 79.19 83 ASN A C 1
ATOM 649 O O . ASN A 1 83 ? 8.659 7.279 -17.610 1.00 79.19 83 ASN A O 1
ATOM 653 N N . SER A 1 84 ? 7.959 8.216 -19.514 1.00 78.56 84 SER A N 1
ATOM 654 C CA . SER A 1 84 ? 9.242 8.075 -20.214 1.00 78.56 84 SER A CA 1
ATOM 655 C C . SER A 1 84 ? 9.911 9.440 -20.315 1.00 78.56 84 SER A C 1
ATOM 657 O O . SER A 1 84 ? 9.299 10.391 -20.797 1.00 78.56 84 SER A O 1
ATOM 659 N N . ASN A 1 85 ? 11.164 9.548 -19.877 1.00 76.75 85 ASN A N 1
ATOM 660 C CA . ASN A 1 85 ? 11.930 10.791 -19.899 1.00 76.75 85 ASN A CA 1
ATOM 661 C C . ASN A 1 85 ? 13.380 10.565 -20.365 1.00 76.75 85 ASN A C 1
ATOM 663 O O . ASN A 1 85 ? 13.801 9.443 -20.637 1.00 76.75 85 ASN A O 1
ATOM 667 N N . ILE A 1 86 ? 14.156 11.652 -20.468 1.00 77.75 86 ILE A N 1
ATOM 668 C CA . ILE A 1 86 ? 15.563 11.614 -20.914 1.00 77.75 86 ILE A CA 1
ATOM 669 C C . ILE A 1 86 ? 16.461 10.727 -20.032 1.00 77.75 86 IL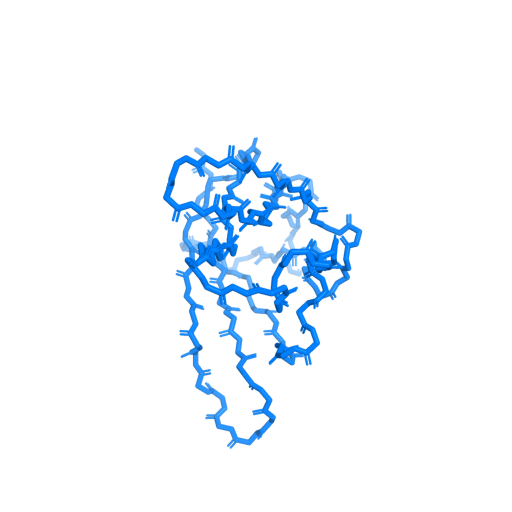E A C 1
ATOM 671 O O . ILE A 1 86 ? 17.509 10.275 -20.484 1.00 77.75 86 ILE A O 1
ATOM 675 N N . ASN A 1 87 ? 16.046 10.453 -18.793 1.00 72.56 87 ASN A N 1
ATOM 676 C CA . ASN A 1 87 ? 16.790 9.658 -17.822 1.00 72.56 87 ASN A CA 1
ATOM 677 C C . ASN A 1 87 ? 16.325 8.192 -17.745 1.00 72.56 87 ASN A C 1
ATOM 679 O O . ASN A 1 87 ? 16.939 7.415 -17.010 1.00 72.56 87 ASN A O 1
ATOM 683 N N . GLY A 1 88 ? 15.279 7.800 -18.484 1.00 74.06 88 GLY A N 1
ATOM 684 C CA . GLY A 1 88 ? 14.766 6.430 -18.514 1.00 74.06 88 GLY A CA 1
ATOM 685 C C . GLY A 1 88 ? 13.242 6.341 -18.448 1.00 74.06 88 GLY A C 1
ATOM 686 O O . GLY A 1 88 ? 12.522 7.208 -18.943 1.00 74.06 88 GLY A O 1
ATOM 687 N N . ILE A 1 89 ? 12.754 5.248 -17.862 1.00 74.88 89 ILE A N 1
ATOM 688 C CA . ILE A 1 89 ? 11.327 5.010 -17.626 1.00 74.88 89 ILE A CA 1
ATOM 689 C C . ILE A 1 89 ? 11.089 5.022 -16.119 1.00 74.88 89 ILE A C 1
ATOM 691 O O . ILE A 1 89 ? 11.674 4.208 -15.401 1.00 74.88 89 ILE A O 1
ATOM 695 N N . ASP A 1 90 ? 10.203 5.907 -15.676 1.00 76.44 90 ASP A N 1
ATOM 696 C CA . ASP A 1 90 ? 9.673 5.930 -14.319 1.00 76.44 90 ASP A CA 1
ATOM 697 C C . ASP A 1 90 ? 8.368 5.143 -14.276 1.00 76.44 90 ASP A C 1
ATOM 699 O O . ASP A 1 90 ? 7.449 5.376 -15.068 1.00 76.44 90 ASP A O 1
ATOM 703 N N . VAL A 1 91 ? 8.307 4.192 -13.351 1.00 76.88 91 VAL A N 1
ATOM 704 C CA . VAL A 1 91 ? 7.111 3.421 -13.035 1.00 76.88 91 VAL A CA 1
ATOM 705 C C . VAL A 1 91 ? 6.699 3.755 -11.611 1.00 76.88 91 VAL A C 1
ATOM 707 O O . VAL A 1 91 ? 7.457 3.523 -10.669 1.00 76.88 91 VAL A O 1
ATOM 710 N N . GLU A 1 92 ? 5.484 4.269 -11.459 1.00 81.50 92 GLU A N 1
ATOM 711 C CA . GLU A 1 92 ? 4.893 4.586 -10.164 1.00 81.50 92 GLU A CA 1
ATOM 712 C C . GLU A 1 92 ? 3.667 3.716 -9.916 1.00 81.50 92 GLU A C 1
ATOM 714 O O . GLU A 1 92 ? 2.763 3.636 -10.752 1.00 81.50 92 GLU A O 1
ATOM 719 N N . CYS A 1 93 ? 3.619 3.123 -8.728 1.00 81.25 93 CYS A N 1
ATOM 720 C CA . CYS A 1 93 ?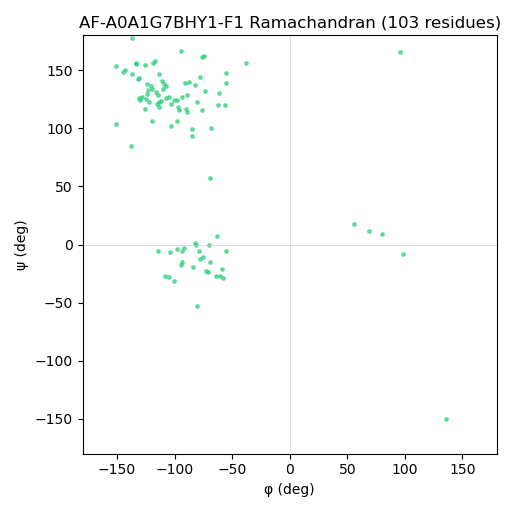 2.438 2.478 -8.183 1.00 81.25 93 CYS A CA 1
ATOM 721 C C . CYS A 1 93 ? 1.966 3.263 -6.972 1.00 81.25 93 CYS A C 1
ATOM 723 O O . CYS A 1 93 ? 2.685 3.425 -5.976 1.00 81.25 93 CYS A O 1
ATOM 725 N N . ARG A 1 94 ? 0.745 3.768 -7.091 1.00 86.62 94 ARG A N 1
ATOM 726 C CA . ARG A 1 94 ? 0.117 4.625 -6.100 1.00 86.62 94 ARG A CA 1
ATOM 727 C C . ARG A 1 94 ? -1.072 3.918 -5.480 1.00 86.62 94 ARG A C 1
ATOM 729 O O . ARG A 1 94 ? -1.743 3.149 -6.157 1.00 86.62 94 ARG A O 1
ATOM 736 N N . ALA A 1 95 ? -1.340 4.175 -4.210 1.00 87.25 95 ALA A N 1
ATOM 737 C CA . ALA A 1 95 ? -2.585 3.747 -3.587 1.00 87.25 95 ALA A CA 1
ATOM 738 C C . ALA A 1 95 ? -3.191 4.894 -2.790 1.00 87.25 95 ALA A C 1
ATOM 740 O O . ALA A 1 95 ? -2.493 5.802 -2.330 1.00 87.25 95 ALA A O 1
ATOM 741 N N . THR A 1 96 ? -4.501 4.799 -2.599 1.00 90.19 96 THR A N 1
ATOM 742 C CA . THR A 1 96 ? -5.273 5.708 -1.760 1.00 90.19 96 THR A CA 1
ATOM 743 C C . THR A 1 96 ? -5.973 4.880 -0.697 1.00 90.19 96 THR A C 1
ATOM 745 O O . THR A 1 96 ? -6.739 3.970 -1.020 1.00 90.19 96 THR A O 1
ATOM 748 N N . ILE A 1 97 ? -5.722 5.209 0.569 1.00 89.56 97 ILE A N 1
ATOM 749 C CA . ILE A 1 97 ? -6.505 4.702 1.697 1.00 89.56 97 ILE A CA 1
ATOM 750 C C . ILE A 1 97 ? -7.432 5.828 2.139 1.00 89.56 97 ILE A C 1
ATOM 752 O O . ILE A 1 97 ? -6.984 6.921 2.484 1.00 89.56 97 ILE A O 1
ATOM 756 N N . THR A 1 98 ? -8.732 5.579 2.096 1.00 90.88 98 THR A N 1
ATOM 757 C CA . THR A 1 98 ? -9.769 6.549 2.448 1.00 90.88 98 THR A CA 1
ATOM 758 C C . THR A 1 98 ? -10.199 6.387 3.901 1.00 90.88 98 THR A C 1
ATOM 760 O O . THR A 1 98 ? -9.937 5.369 4.539 1.00 90.88 98 THR A O 1
ATOM 763 N N . ASN A 1 99 ? -10.929 7.366 4.437 1.00 89.06 99 ASN A N 1
ATOM 764 C CA . ASN A 1 99 ? -11.524 7.227 5.771 1.00 89.06 99 ASN A CA 1
ATOM 765 C C . ASN A 1 99 ? -12.518 6.056 5.862 1.00 89.06 99 ASN A C 1
ATOM 767 O O . ASN A 1 99 ? -12.697 5.515 6.947 1.00 89.06 99 ASN A O 1
ATOM 771 N N . ALA A 1 100 ? -13.157 5.666 4.753 1.00 91.25 100 ALA A N 1
ATOM 772 C CA . ALA A 1 100 ? -14.088 4.536 4.723 1.00 91.25 100 ALA A CA 1
ATOM 773 C C . ALA A 1 100 ? -13.373 3.184 4.878 1.00 91.25 100 ALA A C 1
ATOM 775 O O . ALA A 1 100 ? -13.976 2.219 5.338 1.00 91.25 100 ALA A O 1
ATOM 776 N N . ASP A 1 101 ? -12.083 3.130 4.540 1.00 90.31 101 ASP A N 1
ATOM 777 C CA . ASP A 1 101 ? -11.247 1.950 4.744 1.00 90.31 101 ASP A CA 1
ATOM 778 C C . ASP A 1 101 ? -10.789 1.805 6.207 1.00 90.31 101 ASP A C 1
ATOM 780 O O . ASP A 1 101 ? -10.262 0.757 6.574 1.00 90.31 101 ASP A O 1
ATOM 784 N N . ILE A 1 102 ? -10.958 2.840 7.042 1.00 91.31 102 ILE A N 1
ATOM 785 C CA . ILE A 1 102 ? -10.568 2.854 8.457 1.00 91.31 102 ILE A CA 1
ATOM 786 C C . ILE A 1 102 ? -11.804 2.548 9.303 1.00 91.31 102 ILE A C 1
ATOM 788 O O . ILE A 1 102 ? -12.677 3.396 9.482 1.00 91.31 102 ILE A O 1
ATOM 792 N N . VAL A 1 103 ? -11.865 1.342 9.856 1.00 93.44 103 VAL A N 1
ATOM 793 C CA . VAL A 1 103 ? -13.014 0.856 10.632 1.00 93.44 103 VAL A CA 1
ATOM 794 C C . VAL A 1 103 ? -12.605 0.531 12.068 1.00 93.44 103 VAL A C 1
ATOM 796 O O . VAL A 1 103 ? -11.430 0.243 12.305 1.00 93.44 103 VAL A O 1
ATOM 799 N N . PRO A 1 104 ? -13.540 0.540 13.033 1.00 93.88 104 PRO A N 1
ATOM 800 C CA . PRO A 1 104 ? -13.282 0.001 14.366 1.00 93.88 104 PRO A CA 1
ATOM 801 C C . PRO A 1 104 ? -12.804 -1.458 14.302 1.00 93.88 104 PRO A C 1
ATOM 803 O O . PRO A 1 104 ? -13.191 -2.203 13.391 1.00 93.88 104 PRO A O 1
ATOM 806 N N . LYS A 1 105 ? -11.940 -1.850 15.242 1.00 90.06 105 LYS A N 1
ATOM 807 C CA . LYS A 1 105 ? -11.480 -3.239 15.378 1.00 90.06 105 LYS A CA 1
ATOM 808 C C . LYS A 1 105 ? -12.608 -4.199 15.743 1.00 90.06 105 LYS A C 1
ATOM 810 O O . LYS A 1 105 ? -13.475 -3.828 16.563 1.00 90.06 105 LYS A O 1
#

Secondary structure (DSSP, 8-state):
--EEEEEEEESSS---EEEEEEEETTSEEEEEEEEE-SSTTTTS------TTEEEEEEE-TT-TTEEE---TTSGGG-EEEEEEETTEEEEEEEEE--GGGEEE-

Foldseek 3Di:
DWKKKKFWAFDDDDSDGPDIDIDDAQDKDFPDKDFDQDDCPVVPPQFPQPPGTDDMAMDGPPCPQKGFQDDPNDSVQWDWDWDQDPRGIMITIIGHGHPVRIGGD

Sequence (105 aa):
MKNIRILIFDTPYSGKERESYTIEANHEAIIVNLTSRSGPMYASSENCVLSKYDSVSIIVPGDDDVRVVKDLTSSDSWTFSKNSNINGIDVECRATITNADIVPK

Mean predicted aligned error: 8.0 Å

Radius of gyration: 14.94 Å; Cα contacts (8 Å, |Δi|>4): 203; chains: 1; bounding box: 33×31×39 Å

Nearest PDB structures (foldseek):
  6cr1-assembly1_H  TM=4.446E-01  e=2.263E+00  Homo sapiens
  6cr1-assembly1_L  TM=3.101E-01  e=3.948E+00  Homo sapiens
  5lgj-assembly1_A  TM=2.872E-01  e=6.515E+00  Homo sapiens

Solvent-accessible surface area (backbone atoms only — not comparable to full-atom values): 6397 Å² total; per-residue (Å²): 134,56,55,35,40,41,38,36,25,50,59,87,92,69,88,46,74,71,48,75,48,78,41,49,55,70,39,78,37,80,78,42,78,47,76,40,74,77,71,67,86,63,76,71,59,79,61,69,58,52,88,68,50,69,50,76,49,68,44,47,80,96,43,89,63,48,41,62,72,68,60,78,87,46,52,88,51,46,51,65,48,78,50,81,55,101,76,33,40,40,37,39,26,24,39,62,52,40,68,87,34,53,38,75,108